Protein AF-A0A398AGJ4-F1 (afdb_monomer_lite)

Secondary structure (DSSP, 8-state):
-PPPHHHHHHHHHHHHTTPPPS-HHHHHHHHHHHHT-TTHHHH------------SGGGG----------S-TTTTTTGGGHHHHHHHHHHHHHHHHHHHHHHHHHH-

Radius of gyration: 24.17 Å; chains: 1; bounding box: 59×31×68 Å

Sequence (108 aa):
MAPSREDLAEALEQVDEGKIPKDSLTLQMLYEEMIRWPNLEVEVSKKQPRDSNVEWDSAAAIEEADVDDDDTGVASKAMGYGALYLVSSFPVIIGISVVLILFYNSLQ

Structure (mmCIF, N/CA/C/O backbone):
data_AF-A0A398AGJ4-F1
#
_entry.id   AF-A0A398AGJ4-F1
#
loop_
_atom_site.group_PDB
_atom_site.id
_atom_site.type_symbol
_atom_site.label_atom_id
_atom_site.label_alt_id
_atom_site.label_comp_id
_atom_site.label_asym_id
_atom_site.label_entity_id
_atom_site.label_seq_id
_atom_site.pdbx_PDB_ins_code
_atom_site.Cartn_x
_atom_site.Cartn_y
_atom_site.Cartn_z
_atom_site.occupancy
_atom_site.B_iso_or_equiv
_atom_site.auth_seq_id
_atom_site.auth_comp_id
_atom_site.auth_asym_id
_atom_site.auth_atom_id
_atom_site.pdbx_PDB_model_num
ATOM 1 N N . MET A 1 1 ? -19.395 -3.465 32.032 1.00 54.00 1 MET A N 1
ATOM 2 C CA . MET A 1 1 ? -19.657 -2.407 31.039 1.00 54.00 1 MET A CA 1
ATOM 3 C C . MET A 1 1 ? -19.300 -3.014 29.696 1.00 54.00 1 MET A C 1
ATOM 5 O O . MET A 1 1 ? -18.185 -3.508 29.591 1.00 54.00 1 MET A O 1
ATOM 9 N N . ALA A 1 2 ? -20.230 -3.128 28.748 1.00 59.25 2 ALA A N 1
ATOM 10 C CA . ALA A 1 2 ? -19.828 -3.470 27.382 1.00 59.25 2 ALA A CA 1
ATOM 11 C C . ALA A 1 2 ? -19.027 -2.276 26.831 1.00 59.25 2 ALA A C 1
ATOM 13 O O . ALA A 1 2 ? -19.433 -1.148 27.124 1.00 59.25 2 ALA A O 1
ATOM 14 N N . PRO A 1 3 ? -17.902 -2.493 26.133 1.00 71.31 3 PRO A N 1
ATOM 15 C CA . PRO A 1 3 ? -17.140 -1.402 25.543 1.00 71.31 3 PRO A CA 1
ATOM 16 C C . PRO A 1 3 ? -18.016 -0.678 24.521 1.00 71.31 3 PRO A C 1
ATOM 18 O O . PRO A 1 3 ? -18.766 -1.304 23.763 1.00 71.31 3 PRO A O 1
ATOM 21 N N . SER A 1 4 ? -17.965 0.646 24.546 1.00 80.88 4 SER A N 1
ATOM 22 C CA . SER A 1 4 ? -18.695 1.490 23.621 1.00 80.88 4 SER A CA 1
ATOM 23 C C . SER A 1 4 ? -18.049 1.458 22.236 1.00 80.88 4 SER A C 1
ATOM 25 O O . SER A 1 4 ? -16.898 1.071 22.039 1.00 80.88 4 SER A O 1
ATOM 27 N N . ARG A 1 5 ? -18.804 1.910 21.234 1.00 79.62 5 ARG A N 1
ATOM 28 C CA . ARG A 1 5 ? -18.327 2.010 19.847 1.00 79.62 5 ARG A CA 1
ATOM 29 C C . ARG A 1 5 ? -17.138 2.969 19.696 1.00 79.62 5 ARG A C 1
ATOM 31 O O . ARG A 1 5 ? -16.333 2.798 18.789 1.00 79.62 5 ARG A O 1
ATOM 38 N N . GLU A 1 6 ? -17.049 3.955 20.585 1.00 82.25 6 GLU A N 1
ATOM 39 C CA . GLU A 1 6 ? -15.918 4.879 20.701 1.00 82.25 6 GLU A CA 1
ATOM 40 C C . GLU A 1 6 ? -14.649 4.185 21.225 1.00 82.25 6 GLU A C 1
ATOM 42 O O . GLU A 1 6 ? -13.593 4.362 20.628 1.00 82.25 6 GLU A O 1
ATOM 47 N N . ASP A 1 7 ? -14.766 3.292 22.215 1.00 84.94 7 ASP A N 1
ATOM 48 C CA . ASP A 1 7 ? -13.631 2.517 22.746 1.00 84.94 7 ASP A CA 1
ATOM 49 C C . ASP A 1 7 ? -13.038 1.572 21.683 1.00 84.94 7 ASP A C 1
ATOM 51 O O . ASP A 1 7 ? -11.826 1.381 21.599 1.00 84.94 7 ASP A O 1
ATOM 55 N N . LEU A 1 8 ? -13.893 0.983 20.835 1.00 85.25 8 LEU A N 1
ATOM 56 C CA . LEU A 1 8 ? -13.473 0.141 19.706 1.00 85.25 8 LEU A CA 1
ATOM 57 C C . LEU A 1 8 ? -12.723 0.943 18.631 1.00 85.25 8 LEU A C 1
ATOM 59 O O . LEU A 1 8 ? -11.754 0.442 18.063 1.00 85.25 8 LEU A O 1
ATOM 63 N N . ALA A 1 9 ? -13.166 2.174 18.351 1.00 85.56 9 ALA A N 1
ATOM 64 C CA . ALA A 1 9 ? -12.508 3.060 17.393 1.00 85.56 9 ALA A CA 1
ATOM 65 C C . ALA A 1 9 ? -11.140 3.527 17.910 1.00 85.56 9 ALA A C 1
ATOM 67 O O . ALA A 1 9 ? -10.166 3.498 17.164 1.00 85.56 9 ALA A O 1
ATOM 68 N N . GLU A 1 10 ? -11.051 3.871 19.196 1.00 86.38 10 GLU A N 1
ATOM 69 C CA . GLU A 1 10 ? -9.793 4.252 19.839 1.00 86.38 10 GLU A CA 1
ATOM 70 C C . GLU A 1 10 ? -8.802 3.076 19.879 1.00 86.38 10 GLU A C 1
ATOM 72 O O . GLU A 1 10 ? -7.612 3.245 19.617 1.00 86.38 10 GLU A O 1
ATOM 77 N N . ALA A 1 11 ? -9.285 1.858 20.149 1.00 86.12 11 ALA A N 1
ATOM 78 C CA . ALA A 1 11 ? -8.459 0.655 20.087 1.00 86.12 11 ALA A CA 1
ATOM 79 C C . ALA A 1 11 ? -7.923 0.393 18.669 1.00 86.12 11 ALA A C 1
ATOM 81 O O . ALA A 1 11 ? -6.774 -0.020 18.525 1.00 86.12 11 ALA A O 1
ATOM 82 N N . LEU A 1 12 ? -8.725 0.649 17.629 1.00 84.19 12 LEU A N 1
ATOM 83 C CA . LEU A 1 12 ? -8.295 0.511 16.237 1.00 84.19 12 LEU A CA 1
ATOM 84 C C . LEU A 1 12 ? -7.226 1.547 15.860 1.00 84.19 12 LEU A C 1
ATOM 86 O O . LEU A 1 12 ? -6.229 1.178 15.248 1.00 84.19 12 LEU A O 1
ATOM 90 N N . GLU A 1 13 ? -7.401 2.807 16.265 1.00 86.94 13 GLU A N 1
ATOM 91 C CA . GLU A 1 13 ? -6.412 3.876 16.061 1.00 86.94 13 GLU A CA 1
ATOM 92 C C . GLU A 1 13 ? -5.091 3.557 16.777 1.00 86.94 13 GLU A C 1
ATOM 94 O O . GLU A 1 13 ? -4.018 3.658 16.190 1.00 86.94 13 GLU A O 1
ATOM 99 N N . GLN A 1 14 ? -5.151 3.059 18.016 1.00 85.00 14 GLN A N 1
ATOM 100 C CA . GLN A 1 14 ? -3.955 2.630 18.746 1.00 85.00 14 GLN A CA 1
ATOM 101 C C . GLN A 1 14 ? -3.227 1.467 18.059 1.00 85.00 14 GLN A C 1
ATOM 103 O O . GLN A 1 14 ? -1.996 1.471 18.017 1.00 85.00 14 GLN A O 1
ATOM 108 N N . VAL A 1 15 ? -3.960 0.488 17.517 1.00 84.06 15 VAL A N 1
ATOM 109 C CA . VAL A 1 15 ? -3.375 -0.636 16.767 1.00 84.06 15 VAL A CA 1
ATOM 110 C C . VAL A 1 15 ? -2.714 -0.154 15.472 1.00 84.06 15 VAL A C 1
ATOM 112 O O . VAL A 1 15 ? -1.622 -0.628 15.157 1.00 84.06 15 VAL A O 1
ATOM 115 N N . ASP A 1 16 ? -3.322 0.800 14.761 1.00 83.81 16 ASP A N 1
ATOM 116 C CA . ASP A 1 16 ? -2.741 1.426 13.561 1.00 83.81 16 ASP A CA 1
ATOM 117 C C . ASP A 1 16 ? -1.448 2.197 13.886 1.00 83.81 16 ASP A C 1
ATOM 119 O O . ASP A 1 16 ? -0.439 2.069 13.195 1.00 83.81 16 ASP A O 1
ATOM 123 N N . GLU A 1 17 ? -1.418 2.893 15.023 1.00 88.19 17 GLU A N 1
ATOM 124 C CA . GLU A 1 17 ? -0.222 3.561 15.549 1.00 88.19 17 GLU A CA 1
ATOM 125 C C . GLU A 1 17 ? 0.845 2.595 16.117 1.00 88.19 17 GLU A C 1
ATOM 127 O O . GLU A 1 17 ? 1.912 3.036 16.557 1.00 88.19 17 GLU A O 1
ATOM 132 N N . GLY A 1 18 ? 0.582 1.282 16.144 1.00 83.50 18 GLY A N 1
ATOM 133 C CA . GLY A 1 18 ? 1.492 0.259 16.675 1.00 83.50 18 GLY A CA 1
ATOM 134 C C . GLY A 1 18 ? 1.554 0.184 18.208 1.00 83.50 18 GLY A C 1
ATOM 135 O O . GLY A 1 18 ? 2.479 -0.414 18.765 1.00 83.50 18 GLY A O 1
ATOM 136 N N . LYS A 1 19 ? 0.589 0.785 18.913 1.00 81.06 19 LYS A N 1
ATOM 137 C CA . LYS A 1 19 ? 0.446 0.726 20.375 1.00 81.06 19 LYS A CA 1
ATOM 138 C C . LYS A 1 19 ? -0.462 -0.442 20.768 1.00 81.06 19 LYS A C 1
ATOM 140 O O . LYS A 1 19 ? -1.440 -0.743 20.095 1.00 81.06 19 LYS A O 1
ATOM 145 N N . ILE A 1 20 ? -0.157 -1.098 21.889 1.00 76.88 20 ILE A N 1
ATOM 146 C CA . ILE A 1 20 ? -0.994 -2.178 22.436 1.00 76.88 20 ILE A CA 1
ATOM 147 C C . ILE A 1 20 ? -2.081 -1.547 23.322 1.00 76.88 20 ILE A C 1
ATOM 149 O O . ILE A 1 20 ? -1.727 -0.941 24.342 1.00 76.88 20 ILE A O 1
ATOM 153 N N . PRO A 1 21 ? -3.378 -1.688 22.980 1.00 78.75 21 PRO A N 1
ATOM 154 C CA . PRO A 1 21 ? -4.469 -1.141 23.782 1.00 78.75 21 PRO A CA 1
ATOM 155 C C . PRO A 1 21 ? -4.501 -1.745 25.192 1.00 78.75 21 PRO A C 1
ATOM 157 O O . PRO A 1 21 ? -4.232 -2.933 25.377 1.00 78.75 21 PRO A O 1
ATOM 160 N N . LYS A 1 22 ? -4.861 -0.939 26.200 1.00 78.38 22 LYS A N 1
ATOM 161 C CA . LYS A 1 22 ? -4.933 -1.383 27.610 1.00 78.38 22 LYS A CA 1
ATOM 162 C C . LYS A 1 22 ? -6.065 -2.378 27.882 1.00 78.38 22 LYS A C 1
ATOM 164 O O . LYS A 1 22 ? -5.947 -3.178 28.809 1.00 78.38 22 LYS A O 1
ATOM 169 N N . ASP A 1 23 ? -7.122 -2.357 27.073 1.00 80.25 23 ASP A N 1
ATOM 170 C CA . ASP A 1 23 ? -8.317 -3.174 27.265 1.00 80.25 23 ASP A CA 1
ATOM 171 C C . ASP A 1 23 ? -8.352 -4.361 26.295 1.00 80.25 23 ASP A C 1
ATOM 173 O O . ASP A 1 23 ? -8.770 -4.265 25.139 1.00 80.25 23 ASP A O 1
ATOM 177 N N . SER A 1 24 ? -7.935 -5.526 26.796 1.00 78.44 24 SER A N 1
ATOM 178 C CA . SER A 1 24 ? -7.924 -6.792 26.048 1.00 78.44 24 SER A CA 1
ATOM 179 C C . SER A 1 24 ? -9.313 -7.227 25.565 1.00 78.44 24 SER A C 1
ATOM 181 O O . SER A 1 24 ? -9.438 -7.850 24.511 1.00 78.44 24 SER A O 1
ATOM 183 N N . LEU A 1 25 ? -10.363 -6.875 26.313 1.00 81.94 25 LEU A N 1
ATOM 184 C CA . LEU A 1 25 ? -11.755 -7.155 25.957 1.00 81.94 25 LEU A CA 1
ATOM 185 C C . LEU A 1 25 ? -12.196 -6.347 24.723 1.00 81.94 25 LEU A C 1
ATOM 187 O O . LEU A 1 25 ? -12.872 -6.876 23.842 1.00 81.94 25 LEU A O 1
ATOM 191 N N . THR A 1 26 ? -11.775 -5.083 24.638 1.00 81.31 26 THR A N 1
ATOM 192 C CA . THR A 1 26 ? -12.042 -4.192 23.500 1.00 81.31 26 THR A CA 1
ATOM 193 C C . THR A 1 26 ? -11.300 -4.672 22.258 1.00 81.31 26 THR A C 1
ATOM 195 O O . THR A 1 26 ? -11.872 -4.694 21.172 1.00 81.31 26 THR A O 1
ATOM 198 N N . LEU A 1 27 ? -10.067 -5.163 22.427 1.00 82.50 27 LEU A N 1
ATOM 199 C CA . LEU A 1 27 ? -9.288 -5.764 21.344 1.00 82.50 27 LEU A CA 1
ATOM 200 C C . LEU A 1 27 ? -9.960 -7.023 20.774 1.00 82.50 27 LEU A C 1
ATOM 202 O O . LEU A 1 27 ? -10.011 -7.206 19.561 1.00 82.50 27 LEU A O 1
ATOM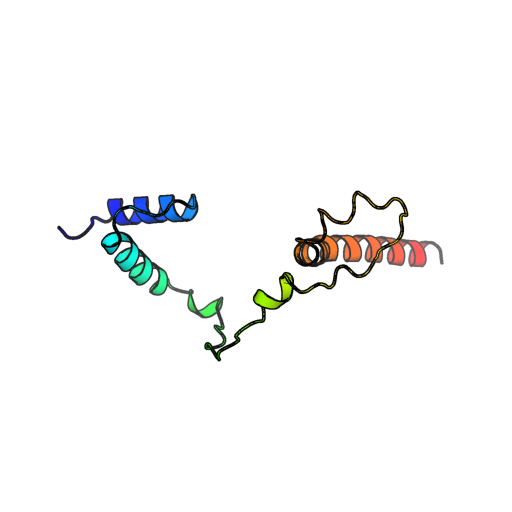 206 N N . GLN A 1 28 ? -10.494 -7.890 21.640 1.00 83.00 28 GLN A N 1
ATOM 207 C CA . GLN A 1 28 ? -11.168 -9.116 21.209 1.00 83.00 28 GLN A CA 1
ATOM 208 C C . GLN A 1 28 ? -12.451 -8.815 20.426 1.00 83.00 28 GLN A C 1
ATOM 210 O O . GLN A 1 28 ? -12.687 -9.421 19.384 1.00 83.00 28 GLN A O 1
ATOM 215 N N . MET A 1 29 ? -13.251 -7.850 20.885 1.00 82.62 29 MET A N 1
ATOM 216 C CA . MET A 1 29 ? -14.452 -7.431 20.157 1.00 82.62 29 MET A CA 1
ATOM 217 C C . MET A 1 29 ? -14.119 -6.718 18.844 1.00 82.62 29 MET A C 1
ATOM 219 O O . MET A 1 29 ? -14.807 -6.927 17.848 1.00 82.62 29 MET A O 1
ATOM 223 N N . LEU A 1 30 ? -13.048 -5.922 18.816 1.00 85.38 30 LEU A N 1
ATOM 224 C CA . LEU A 1 30 ? -12.557 -5.300 17.590 1.00 85.38 30 LEU A CA 1
ATOM 225 C C . LEU A 1 30 ? -12.139 -6.357 16.566 1.00 85.38 30 LEU A C 1
ATOM 227 O O . LEU A 1 30 ? -12.517 -6.263 15.404 1.00 85.38 30 LEU A O 1
ATOM 231 N N . TYR A 1 31 ? -11.404 -7.382 16.997 1.00 83.00 31 TYR A N 1
ATOM 232 C CA . TYR A 1 31 ? -11.006 -8.507 16.152 1.00 83.00 31 TYR A CA 1
ATOM 233 C C . TYR A 1 31 ? -12.214 -9.251 15.565 1.00 83.00 31 TYR A C 1
ATOM 235 O O . TYR A 1 31 ? -12.243 -9.529 14.366 1.00 83.00 31 TYR A O 1
ATOM 243 N N . GLU A 1 32 ? -13.224 -9.532 16.391 1.00 84.50 32 GLU A N 1
ATOM 244 C CA . GLU A 1 32 ? -14.481 -10.157 15.960 1.00 84.50 32 GLU A CA 1
ATOM 245 C C . GLU A 1 32 ? -15.178 -9.318 14.868 1.00 84.50 32 GLU A C 1
ATOM 247 O O . GLU A 1 32 ? -15.623 -9.851 13.849 1.00 84.50 32 GLU A O 1
ATOM 252 N N . GLU A 1 33 ? -15.218 -7.991 15.037 1.00 80.50 33 GLU A N 1
ATOM 253 C CA . GLU A 1 33 ? -15.779 -7.066 14.044 1.00 80.50 33 GLU A CA 1
ATOM 254 C C . GLU A 1 33 ? -14.921 -6.970 12.775 1.00 80.50 33 GLU A C 1
ATOM 256 O O . GLU A 1 33 ?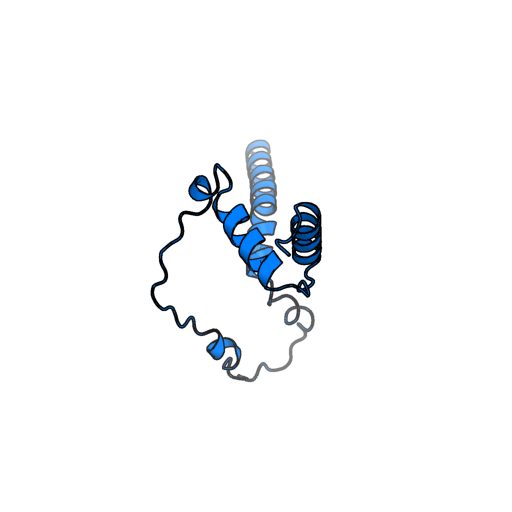 -15.475 -6.967 11.676 1.00 80.50 33 GLU A O 1
ATOM 261 N N . MET A 1 34 ? -13.588 -6.956 12.897 1.00 79.62 34 MET A N 1
ATOM 262 C CA . MET A 1 34 ? -12.665 -6.960 11.756 1.00 79.62 34 MET A CA 1
ATOM 263 C C . MET A 1 34 ? -12.834 -8.213 10.890 1.00 79.62 34 MET A C 1
ATOM 265 O O . MET A 1 34 ? -12.756 -8.116 9.668 1.00 79.62 34 MET A O 1
ATOM 269 N N . ILE A 1 35 ? -13.111 -9.380 11.486 1.00 83.25 35 ILE A N 1
ATOM 270 C CA . ILE A 1 35 ? -13.376 -10.620 10.735 1.00 83.25 35 ILE A CA 1
ATOM 271 C C . ILE A 1 35 ? -14.687 -10.547 9.943 1.00 83.25 35 ILE A C 1
ATOM 273 O O . ILE A 1 35 ? -14.795 -11.144 8.872 1.00 83.25 35 ILE A O 1
ATOM 277 N N . ARG A 1 36 ? -15.693 -9.823 10.443 1.00 82.38 36 ARG A N 1
ATOM 278 C CA . ARG A 1 36 ? -17.004 -9.690 9.786 1.00 82.38 36 ARG A CA 1
ATOM 279 C C . ARG A 1 36 ? -17.019 -8.692 8.632 1.00 82.38 36 ARG A C 1
ATOM 281 O O . ARG A 1 36 ? -18.067 -8.542 7.998 1.00 82.38 36 ARG A O 1
ATOM 288 N N . TRP A 1 37 ? -15.918 -7.991 8.360 1.00 85.12 37 TRP A N 1
ATOM 289 C CA . TRP A 1 37 ? -15.890 -7.004 7.288 1.00 85.12 37 TRP A CA 1
ATOM 290 C C . TRP A 1 37 ? -16.217 -7.653 5.934 1.00 85.12 37 TRP A C 1
ATOM 292 O O . TRP A 1 37 ? -15.625 -8.671 5.563 1.00 85.12 37 TRP A O 1
ATOM 302 N N . PRO A 1 38 ? -17.181 -7.095 5.178 1.00 74.06 38 PRO A N 1
ATOM 303 C CA . PRO A 1 38 ? -17.508 -7.614 3.860 1.00 74.06 38 PRO A CA 1
ATOM 304 C C . PRO A 1 38 ? -16.271 -7.520 2.963 1.00 74.06 38 PRO A C 1
ATOM 306 O O . PRO A 1 38 ? -15.512 -6.558 3.052 1.00 74.06 38 PRO A O 1
ATOM 309 N N . ASN A 1 39 ? -16.087 -8.506 2.082 1.00 68.88 39 ASN A N 1
ATOM 310 C CA . ASN A 1 39 ? -14.942 -8.600 1.167 1.00 68.88 39 ASN A CA 1
ATOM 311 C C . ASN A 1 39 ? -13.586 -8.983 1.810 1.00 68.88 39 ASN A C 1
ATOM 313 O O . ASN A 1 39 ? -12.582 -8.998 1.107 1.00 68.88 39 ASN A O 1
ATOM 317 N N . LEU A 1 40 ? -13.536 -9.371 3.093 1.00 66.56 40 LEU A N 1
ATOM 318 C CA . LEU A 1 40 ? -12.297 -9.839 3.745 1.00 66.56 40 LEU A CA 1
ATOM 319 C C . LEU A 1 40 ? -11.760 -11.163 3.152 1.00 66.56 40 LEU A C 1
ATOM 321 O O . LEU A 1 40 ? -10.558 -11.419 3.130 1.00 66.56 40 LEU A O 1
ATOM 325 N N . GLU A 1 41 ? -12.660 -12.003 2.638 1.00 60.78 41 GLU A N 1
ATOM 326 C CA . GLU A 1 41 ? -12.362 -13.332 2.080 1.00 60.78 41 GLU A CA 1
ATOM 327 C C . GLU A 1 41 ? -11.769 -13.277 0.662 1.00 60.78 41 GLU A C 1
ATOM 329 O O . GLU A 1 41 ? -11.133 -14.229 0.214 1.00 60.78 41 GLU A O 1
ATOM 334 N N . VAL A 1 42 ? -11.973 -12.163 -0.051 1.00 58.66 42 VAL A N 1
ATOM 335 C CA . VAL A 1 42 ? -11.593 -12.014 -1.466 1.00 58.66 42 VAL A CA 1
ATOM 336 C C . VAL A 1 42 ? -10.098 -11.710 -1.622 1.00 58.66 42 VAL A C 1
ATOM 338 O O . VAL A 1 42 ? -9.518 -12.014 -2.662 1.00 58.66 42 VAL A O 1
ATOM 341 N N . GLU A 1 43 ? -9.444 -11.198 -0.573 1.00 57.38 43 GLU A N 1
ATOM 342 C CA . GLU A 1 43 ? -8.020 -10.825 -0.607 1.00 57.38 43 GLU A CA 1
ATOM 343 C C . GLU A 1 43 ? -7.108 -11.730 0.229 1.00 57.38 43 GLU A C 1
ATOM 345 O O . GLU A 1 43 ? -5.885 -11.669 0.099 1.00 57.38 43 GLU A O 1
ATOM 350 N N . VAL A 1 44 ? -7.662 -12.638 1.037 1.00 53.31 44 VAL A N 1
ATOM 351 C CA . VAL A 1 44 ? -6.860 -13.592 1.808 1.00 53.31 44 VAL A CA 1
ATOM 352 C C . VAL A 1 44 ? -7.328 -15.009 1.515 1.00 53.31 44 VAL A C 1
ATOM 354 O O . VAL A 1 44 ? -7.996 -15.657 2.318 1.00 53.31 44 VAL A O 1
ATOM 357 N N . SER A 1 45 ? -6.876 -15.544 0.380 1.00 40.91 45 SER A N 1
ATOM 358 C CA . SER A 1 45 ? -6.688 -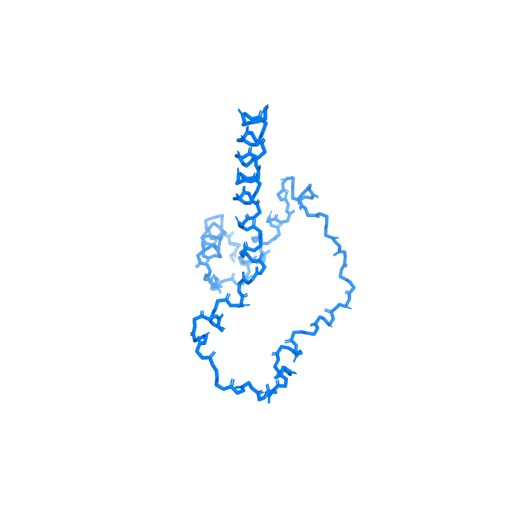16.988 0.223 1.00 40.91 45 SER A CA 1
ATOM 359 C C . SER A 1 45 ? -5.668 -17.457 1.272 1.00 40.91 45 SER A C 1
ATOM 361 O O . SER A 1 45 ? -4.480 -17.634 0.993 1.00 40.91 45 SER A O 1
ATOM 363 N N . LYS A 1 46 ? -6.116 -17.617 2.521 1.00 50.22 46 LYS A N 1
ATOM 364 C CA . LYS A 1 46 ? -5.307 -18.106 3.633 1.00 50.22 46 LYS A CA 1
ATOM 365 C C . LYS A 1 46 ? -5.085 -19.596 3.416 1.00 50.22 46 LYS A C 1
ATOM 367 O O . LYS A 1 46 ? -5.942 -20.434 3.685 1.00 50.22 46 LYS A O 1
ATOM 372 N N . LYS A 1 47 ? -3.891 -19.916 2.926 1.00 42.72 47 LYS A N 1
ATOM 373 C CA . LYS A 1 47 ? -3.242 -21.212 3.113 1.00 42.72 47 LYS A CA 1
ATOM 374 C C . LYS A 1 47 ? -3.380 -21.568 4.599 1.00 42.72 47 LYS A C 1
ATOM 376 O O . LYS A 1 47 ? -2.851 -20.860 5.454 1.00 42.72 47 LYS A O 1
ATOM 381 N N . GLN A 1 48 ? -4.169 -22.599 4.898 1.00 43.19 48 GLN A N 1
ATOM 382 C CA . GLN A 1 48 ? -4.314 -23.131 6.251 1.00 43.19 48 GLN A CA 1
ATOM 383 C C . GLN A 1 48 ? -2.934 -23.450 6.854 1.00 43.19 48 GLN A C 1
ATOM 385 O O . GLN A 1 48 ? -2.026 -23.853 6.117 1.00 43.19 48 GLN A O 1
ATOM 390 N N . PRO A 1 49 ? -2.781 -23.295 8.179 1.00 52.09 49 PRO A N 1
ATOM 391 C CA . PRO A 1 49 ? -1.527 -23.518 8.872 1.00 52.09 49 PRO A CA 1
ATOM 392 C C . PRO A 1 49 ? -1.213 -25.011 8.819 1.00 52.09 49 PRO A C 1
ATOM 394 O O . PRO A 1 49 ? -1.894 -25.833 9.425 1.00 52.09 49 PRO A O 1
ATOM 397 N N . ARG A 1 50 ? -0.191 -25.370 8.052 1.00 48.50 50 ARG A N 1
ATOM 398 C CA . ARG A 1 50 ? 0.588 -26.568 8.339 1.00 48.50 50 ARG A CA 1
ATOM 399 C C . ARG A 1 50 ? 1.848 -26.046 8.970 1.00 48.50 50 ARG A C 1
ATOM 401 O O . ARG A 1 50 ? 2.486 -25.197 8.354 1.00 48.50 50 ARG A O 1
ATOM 408 N N . ASP A 1 51 ? 2.114 -26.512 10.182 1.00 52.94 51 ASP A N 1
ATOM 409 C CA . ASP A 1 51 ? 3.344 -26.315 10.929 1.00 52.94 51 ASP A CA 1
ATOM 410 C C . ASP A 1 51 ? 4.534 -26.147 9.996 1.00 52.94 51 ASP A C 1
ATOM 412 O O . ASP A 1 51 ? 5.123 -27.098 9.485 1.00 52.94 51 ASP A O 1
ATOM 416 N N . SER A 1 52 ? 4.871 -24.897 9.746 1.00 51.09 52 SER A N 1
ATOM 417 C CA . SER A 1 52 ? 6.187 -24.542 9.302 1.00 51.09 52 SER A CA 1
ATOM 418 C C . SER A 1 52 ? 6.771 -23.863 10.518 1.00 51.09 52 SER A C 1
ATOM 420 O O . SER A 1 52 ? 6.637 -22.650 10.687 1.00 51.09 52 SER A O 1
ATOM 422 N N . ASN A 1 53 ? 7.399 -24.684 11.362 1.00 48.19 53 ASN A N 1
ATOM 423 C CA . ASN A 1 53 ? 8.691 -24.352 11.955 1.00 48.19 53 ASN A CA 1
ATOM 424 C C . ASN A 1 53 ? 9.604 -23.865 10.819 1.00 48.19 53 ASN A C 1
ATOM 426 O O . ASN A 1 53 ? 10.492 -24.574 10.357 1.00 48.19 53 ASN A O 1
ATOM 430 N N . VAL A 1 54 ? 9.295 -22.688 10.274 1.00 53.72 54 VAL A N 1
ATOM 431 C CA . VAL A 1 54 ? 10.191 -21.949 9.415 1.00 53.72 54 VAL A CA 1
ATOM 432 C C . VAL A 1 54 ? 11.323 -21.594 10.347 1.00 53.72 54 VAL A C 1
ATOM 434 O O . VAL A 1 54 ? 11.114 -20.895 11.336 1.00 53.72 54 VAL A O 1
ATOM 437 N N . GLU A 1 55 ? 12.470 -22.176 10.036 1.00 59.91 55 GLU A N 1
ATOM 438 C CA . GLU A 1 55 ? 13.811 -21.922 10.542 1.00 59.91 55 GLU A CA 1
ATOM 439 C C . GLU A 1 55 ? 14.152 -20.421 10.571 1.00 59.91 55 GLU A C 1
ATOM 441 O O . GLU A 1 55 ? 15.005 -19.928 9.842 1.00 59.91 55 GLU A O 1
ATOM 446 N N . TRP A 1 56 ? 13.480 -19.667 11.436 1.00 55.62 56 TRP A N 1
ATOM 447 C CA . TRP A 1 56 ? 13.895 -18.330 11.849 1.00 55.62 56 TRP A CA 1
ATOM 448 C C . TRP A 1 56 ? 15.027 -18.404 12.886 1.00 55.62 56 TRP A C 1
ATOM 450 O O . TRP A 1 56 ? 15.719 -17.421 13.119 1.00 55.62 56 TRP A O 1
ATOM 460 N N . ASP A 1 57 ? 15.268 -19.598 13.437 1.00 57.66 57 ASP A N 1
ATOM 461 C CA . ASP A 1 57 ? 16.408 -19.921 14.302 1.00 57.66 57 ASP A CA 1
ATOM 462 C C . ASP A 1 57 ? 17.704 -20.193 13.499 1.00 57.66 57 ASP A C 1
ATOM 464 O O . ASP A 1 57 ? 18.803 -20.078 14.034 1.00 57.66 57 ASP A O 1
ATOM 468 N N . SER A 1 58 ? 17.610 -20.465 12.185 1.00 54.78 58 SER A N 1
ATOM 469 C CA . SER A 1 58 ? 18.782 -20.637 11.297 1.00 54.78 58 SER A CA 1
ATOM 470 C C . SER A 1 58 ? 19.416 -19.309 10.857 1.00 54.78 58 SER A C 1
ATOM 472 O O . SER A 1 58 ? 20.504 -19.310 10.288 1.00 54.78 58 SER A O 1
ATOM 474 N N . ALA A 1 59 ? 18.790 -18.159 11.136 1.00 55.09 59 ALA A N 1
ATOM 475 C CA . ALA A 1 59 ? 19.374 -16.850 10.823 1.00 55.09 59 ALA A CA 1
ATOM 476 C C . ALA A 1 59 ? 20.592 -16.505 11.707 1.00 55.09 59 ALA A C 1
ATOM 478 O O . ALA A 1 59 ? 21.407 -15.673 11.320 1.00 55.09 59 ALA A O 1
ATOM 479 N N . ALA A 1 60 ? 20.735 -17.153 12.870 1.00 58.84 60 ALA A N 1
ATOM 480 C CA . ALA A 1 60 ? 21.873 -16.989 13.777 1.00 58.84 60 ALA A CA 1
ATOM 481 C C . ALA A 1 60 ? 23.029 -17.975 13.502 1.00 58.84 60 ALA A C 1
ATOM 483 O O . ALA A 1 60 ? 24.058 -17.903 14.168 1.00 58.84 60 ALA A O 1
ATOM 484 N N . ALA A 1 61 ? 22.863 -18.892 12.540 1.00 51.44 61 ALA A N 1
ATOM 485 C CA . ALA A 1 61 ? 23.834 -19.926 12.177 1.00 51.44 61 ALA A CA 1
ATOM 486 C C . ALA A 1 61 ? 24.475 -19.686 10.797 1.00 51.44 61 ALA A C 1
ATOM 488 O O . ALA A 1 61 ? 24.934 -20.633 10.156 1.00 51.44 61 ALA A O 1
ATOM 489 N N . ILE A 1 62 ? 24.513 -18.433 10.325 1.00 55.50 62 ILE A N 1
ATOM 490 C CA . ILE A 1 62 ? 25.489 -18.064 9.298 1.00 55.50 62 ILE A CA 1
ATOM 491 C C . ILE A 1 62 ? 26.865 -18.161 9.949 1.00 55.50 62 ILE A C 1
ATOM 493 O O . ILE A 1 62 ? 27.253 -17.334 10.766 1.00 55.50 62 ILE A O 1
ATOM 497 N N . GLU A 1 63 ? 27.538 -19.267 9.655 1.00 53.94 63 GLU A N 1
ATOM 498 C CA . GLU A 1 63 ? 28.943 -19.490 9.941 1.00 53.94 63 GLU A CA 1
ATOM 499 C C . GLU A 1 63 ? 29.712 -18.205 9.623 1.00 53.94 63 GLU A C 1
ATOM 501 O O . GLU A 1 63 ? 29.651 -17.696 8.501 1.00 53.94 63 GLU A O 1
ATOM 506 N N . GLU A 1 64 ? 30.380 -17.678 10.648 1.00 57.38 64 GLU A N 1
ATOM 507 C CA . GLU A 1 64 ? 31.434 -16.667 10.596 1.00 57.38 64 GLU A CA 1
ATOM 508 C C . GLU A 1 64 ? 32.588 -17.239 9.746 1.00 57.38 64 GLU A C 1
ATOM 510 O O . GLU A 1 64 ? 33.654 -17.590 10.244 1.00 57.38 64 GLU A O 1
ATOM 515 N N . ALA A 1 65 ? 32.332 -17.467 8.461 1.00 50.75 65 ALA A N 1
ATOM 516 C CA . ALA A 1 65 ? 33.307 -17.932 7.502 1.00 50.75 65 ALA A CA 1
ATOM 517 C C . ALA A 1 65 ? 34.052 -16.692 7.015 1.00 50.75 65 ALA A C 1
ATOM 519 O O . ALA A 1 65 ? 33.609 -16.029 6.079 1.00 50.75 65 ALA A O 1
ATOM 520 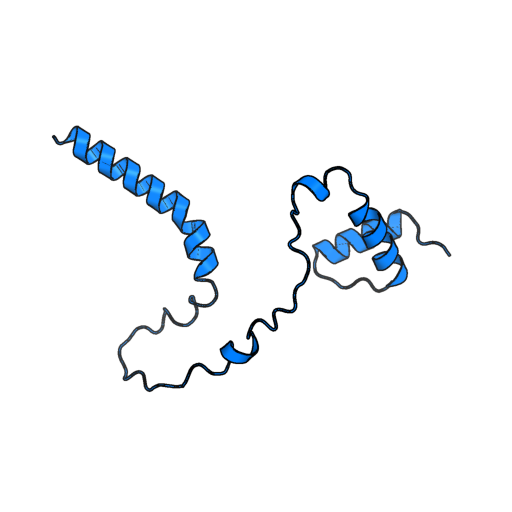N N . ASP A 1 66 ? 35.114 -16.364 7.757 1.00 50.84 66 ASP A N 1
ATOM 521 C CA . ASP A 1 66 ? 36.312 -15.622 7.350 1.00 50.84 66 ASP A CA 1
ATOM 522 C C . ASP A 1 66 ? 36.183 -14.962 5.963 1.00 50.84 66 ASP A C 1
ATOM 524 O O . ASP A 1 66 ? 36.488 -15.552 4.924 1.00 50.84 66 ASP A O 1
ATOM 528 N N . VAL A 1 67 ? 35.682 -13.725 5.947 1.00 48.44 67 VAL A N 1
ATOM 529 C CA . VAL A 1 67 ? 35.808 -12.847 4.784 1.00 48.44 67 VAL A CA 1
ATOM 530 C C . VAL A 1 67 ? 37.024 -11.976 5.049 1.00 48.44 67 VAL A C 1
ATOM 532 O O . VAL A 1 67 ? 36.935 -10.997 5.792 1.00 48.44 67 VAL A O 1
ATOM 535 N N . ASP A 1 68 ? 38.153 -12.380 4.466 1.00 43.59 68 ASP A N 1
ATOM 536 C CA . ASP A 1 68 ? 39.325 -11.529 4.275 1.00 43.59 68 ASP A CA 1
ATOM 537 C C . ASP A 1 68 ? 38.893 -10.144 3.759 1.00 43.59 68 ASP A C 1
ATOM 539 O O . ASP A 1 68 ? 38.086 -10.024 2.831 1.00 43.59 68 ASP A O 1
ATOM 543 N N . ASP A 1 69 ? 39.447 -9.118 4.407 1.00 52.81 69 ASP A N 1
ATOM 544 C CA . ASP A 1 69 ? 39.430 -7.697 4.060 1.00 52.81 69 ASP A CA 1
ATOM 545 C C . ASP A 1 69 ? 39.371 -7.422 2.540 1.00 52.81 69 ASP A C 1
ATOM 547 O O . ASP A 1 69 ? 40.366 -7.610 1.845 1.00 52.81 69 ASP A O 1
ATOM 551 N N . ASP A 1 70 ? 38.247 -6.887 2.041 1.00 46.16 70 ASP A N 1
ATOM 552 C CA . ASP A 1 70 ? 38.253 -5.895 0.949 1.00 46.16 70 ASP A CA 1
ATOM 553 C C . ASP A 1 70 ? 36.942 -5.066 0.944 1.00 46.16 70 ASP A C 1
ATOM 555 O O . ASP A 1 70 ? 35.868 -5.474 0.489 1.00 46.16 70 ASP A O 1
ATOM 559 N N . ASP A 1 71 ? 37.024 -3.893 1.577 1.00 50.28 71 ASP A N 1
ATOM 560 C CA . ASP A 1 71 ? 36.330 -2.634 1.256 1.00 50.28 71 ASP A CA 1
ATOM 561 C C . ASP A 1 71 ? 34.894 -2.665 0.676 1.00 50.28 71 ASP A C 1
ATOM 563 O O . ASP A 1 71 ? 34.568 -1.954 -0.276 1.00 50.28 71 ASP A O 1
ATOM 567 N N . THR A 1 72 ? 33.955 -3.382 1.307 1.00 47.19 72 THR A N 1
ATOM 568 C CA . THR A 1 72 ? 32.517 -3.260 0.965 1.00 47.19 72 THR A CA 1
ATOM 569 C C . THR A 1 72 ? 31.616 -2.948 2.167 1.00 47.19 72 THR A C 1
ATOM 571 O O . THR A 1 72 ? 30.482 -3.420 2.276 1.00 47.19 72 THR A O 1
ATOM 574 N N . GLY A 1 73 ? 32.090 -2.079 3.067 1.00 37.22 73 GLY A N 1
ATOM 575 C CA . GLY A 1 73 ? 31.424 -1.687 4.324 1.00 37.22 73 GLY A CA 1
ATOM 576 C C . GLY A 1 73 ? 30.047 -1.004 4.211 1.00 37.22 73 GLY A C 1
ATOM 577 O O . GLY A 1 73 ? 29.459 -0.635 5.226 1.00 37.22 73 GLY A O 1
ATOM 578 N N . VAL A 1 74 ? 29.495 -0.844 3.006 1.00 49.78 74 VAL A N 1
ATOM 579 C CA . VAL A 1 74 ? 28.141 -0.305 2.768 1.00 49.78 74 VAL A CA 1
ATOM 580 C C . VAL A 1 74 ? 27.091 -1.379 2.455 1.00 49.78 74 VAL A C 1
ATOM 582 O O . VAL A 1 74 ? 25.897 -1.091 2.528 1.00 49.78 74 VAL A O 1
ATOM 585 N N . ALA A 1 75 ? 27.493 -2.620 2.156 1.00 48.03 75 ALA A N 1
ATOM 586 C CA . ALA A 1 75 ? 26.572 -3.681 1.734 1.00 48.03 75 ALA A CA 1
ATOM 587 C C . ALA A 1 75 ? 25.872 -4.391 2.912 1.00 48.03 75 ALA A C 1
ATOM 589 O O . ALA A 1 75 ? 24.673 -4.677 2.850 1.00 48.03 75 ALA A O 1
ATOM 590 N N . SER A 1 76 ? 26.579 -4.616 4.022 1.00 49.06 76 SER A N 1
ATOM 591 C CA . SER A 1 76 ? 26.115 -5.508 5.097 1.00 49.06 76 SER A CA 1
ATOM 592 C C . SER A 1 76 ? 24.921 -4.975 5.898 1.00 49.06 76 SER A C 1
ATOM 594 O O . SER A 1 76 ? 24.167 -5.755 6.471 1.00 49.06 76 SER A O 1
ATOM 596 N N . LYS A 1 77 ? 24.679 -3.655 5.908 1.00 52.84 77 LYS A N 1
ATOM 597 C CA . LYS A 1 77 ? 23.534 -3.062 6.628 1.00 52.84 77 LYS A CA 1
ATOM 598 C C . LYS A 1 77 ? 22.242 -3.008 5.799 1.00 52.84 77 LYS A C 1
ATOM 600 O O . LYS A 1 77 ? 21.161 -2.862 6.362 1.00 52.84 77 LYS A O 1
ATOM 605 N N . ALA A 1 78 ? 22.341 -3.135 4.474 1.00 56.38 78 ALA A N 1
ATOM 606 C CA . ALA A 1 78 ? 21.208 -3.035 3.549 1.00 56.38 78 ALA A CA 1
ATOM 607 C C . ALA A 1 78 ? 20.598 -4.403 3.181 1.00 56.38 78 ALA A C 1
ATOM 609 O O . ALA A 1 78 ? 19.454 -4.472 2.726 1.00 56.38 78 ALA A O 1
ATOM 610 N N . MET A 1 79 ? 21.327 -5.499 3.421 1.00 59.72 79 MET A N 1
ATOM 611 C CA . MET A 1 79 ? 20.930 -6.852 3.013 1.00 59.72 79 MET A CA 1
ATOM 612 C C . MET A 1 79 ? 19.816 -7.484 3.873 1.00 59.72 79 MET A C 1
ATOM 614 O O . MET A 1 79 ? 19.357 -8.577 3.568 1.00 59.72 79 MET A O 1
ATOM 618 N N . GLY A 1 80 ? 19.297 -6.796 4.896 1.00 67.94 80 GLY A N 1
ATOM 619 C CA . GLY A 1 80 ? 18.070 -7.219 5.593 1.00 67.94 80 GLY A CA 1
ATOM 620 C C . GLY A 1 80 ? 16.788 -6.972 4.783 1.00 67.94 80 GLY A C 1
ATOM 621 O O . GLY A 1 80 ? 15.784 -7.652 4.975 1.00 67.94 80 GLY A O 1
ATOM 622 N N . TYR A 1 81 ? 16.828 -6.033 3.830 1.00 72.69 81 TYR A N 1
ATOM 623 C CA . TYR A 1 81 ? 15.679 -5.626 3.012 1.00 72.69 81 TYR A CA 1
ATOM 624 C C . TYR A 1 81 ? 15.804 -6.063 1.547 1.00 72.69 81 TYR A C 1
ATOM 626 O O . TYR A 1 81 ? 15.092 -5.544 0.687 1.00 72.69 81 TYR A O 1
ATOM 634 N N . GLY A 1 82 ? 16.686 -7.021 1.237 1.00 75.31 82 GLY A N 1
ATOM 635 C CA . GLY A 1 82 ? 16.940 -7.476 -0.137 1.00 75.31 82 GLY A CA 1
ATOM 636 C C . GLY A 1 82 ? 15.662 -7.858 -0.895 1.00 75.31 82 GLY A C 1
ATOM 637 O O . GLY A 1 82 ? 15.485 -7.467 -2.046 1.00 75.31 82 GLY A O 1
ATOM 638 N N . ALA A 1 83 ? 14.708 -8.510 -0.224 1.00 79.00 83 ALA A N 1
ATOM 639 C CA . ALA A 1 83 ? 13.408 -8.843 -0.806 1.00 79.00 83 ALA A CA 1
ATOM 640 C C . ALA A 1 83 ? 12.551 -7.605 -1.148 1.00 79.00 83 ALA A C 1
ATOM 642 O O . ALA A 1 83 ? 11.900 -7.576 -2.193 1.00 79.00 83 ALA A O 1
ATOM 643 N N . LEU A 1 84 ? 12.577 -6.560 -0.310 1.00 79.62 84 LEU A N 1
ATOM 644 C CA . LEU A 1 84 ? 11.840 -5.317 -0.564 1.00 79.62 84 LEU A CA 1
ATOM 645 C C . LEU A 1 84 ? 12.452 -4.539 -1.732 1.00 79.62 84 LEU A C 1
ATOM 647 O O . LEU A 1 84 ? 11.715 -3.984 -2.548 1.00 79.62 84 LEU A O 1
ATOM 651 N N . TYR A 1 85 ? 13.782 -4.529 -1.853 1.00 81.25 85 TYR A N 1
ATOM 652 C CA . TYR A 1 85 ? 14.449 -3.924 -3.004 1.00 81.25 85 TYR A CA 1
ATOM 653 C C . TYR A 1 85 ? 14.135 -4.667 -4.301 1.00 81.25 85 TYR A C 1
ATOM 655 O O . TYR A 1 85 ? 13.933 -4.011 -5.315 1.00 81.25 85 TYR A O 1
ATOM 663 N N . LEU A 1 86 ? 14.014 -5.997 -4.292 1.00 81.19 86 LEU A N 1
ATOM 664 C CA . LEU A 1 86 ? 13.594 -6.753 -5.478 1.00 81.19 86 LEU A CA 1
ATOM 665 C C . LEU A 1 86 ? 12.171 -6.385 -5.928 1.00 81.19 86 LEU A C 1
ATOM 667 O O . LEU A 1 86 ? 11.958 -6.130 -7.112 1.00 81.19 86 LEU A O 1
ATOM 671 N N . VAL A 1 87 ? 11.220 -6.283 -4.991 1.00 84.44 87 VAL A N 1
ATOM 672 C CA . VAL A 1 87 ? 9.836 -5.854 -5.277 1.00 84.44 87 VAL A CA 1
ATOM 673 C C . VAL A 1 87 ? 9.781 -4.413 -5.784 1.00 84.44 87 VAL A C 1
ATOM 675 O O . VAL A 1 87 ? 9.098 -4.127 -6.765 1.00 84.44 87 VAL A O 1
ATOM 678 N N . SER A 1 88 ? 10.528 -3.509 -5.151 1.00 88.12 88 SER A N 1
ATOM 679 C CA . SER A 1 88 ? 10.542 -2.085 -5.500 1.00 88.12 88 SER A CA 1
ATOM 680 C C . SER A 1 88 ? 11.309 -1.789 -6.797 1.00 88.12 88 SER A C 1
ATOM 682 O O . SER A 1 88 ? 10.957 -0.875 -7.540 1.00 88.12 88 SER A O 1
ATOM 684 N N . SER A 1 89 ? 12.334 -2.581 -7.123 1.00 88.94 89 SER A N 1
ATOM 685 C CA . SER A 1 89 ? 13.170 -2.364 -8.314 1.00 88.94 89 SER A CA 1
ATOM 686 C C . SER A 1 89 ? 12.559 -2.956 -9.582 1.00 88.94 89 SER A C 1
ATOM 688 O O . SER A 1 89 ? 12.918 -2.535 -10.681 1.00 88.94 89 SER A O 1
ATOM 690 N N . PHE A 1 90 ? 11.622 -3.902 -9.458 1.00 89.88 90 PHE A N 1
ATOM 691 C CA . PHE A 1 90 ? 11.004 -4.572 -10.603 1.00 89.88 90 PHE A CA 1
ATOM 692 C C . PHE A 1 90 ? 10.352 -3.585 -11.599 1.00 89.88 90 PHE A C 1
ATOM 694 O O . PHE A 1 90 ? 10.683 -3.653 -12.782 1.00 89.88 90 PHE A O 1
ATOM 701 N N . PRO A 1 91 ? 9.537 -2.593 -11.178 1.00 91.00 91 PRO A N 1
ATOM 702 C CA . PRO A 1 91 ? 8.978 -1.589 -12.093 1.00 91.00 91 PRO A CA 1
ATOM 703 C C . PRO A 1 91 ? 10.045 -0.725 -12.782 1.00 91.00 91 PRO A C 1
ATOM 705 O O . PRO A 1 91 ? 9.912 -0.383 -13.957 1.00 91.00 91 PRO A O 1
ATOM 708 N N . VAL A 1 92 ? 11.125 -0.397 -12.070 1.00 93.38 92 VAL A N 1
ATOM 709 C CA . VAL A 1 92 ? 12.219 0.441 -12.582 1.00 93.38 92 VAL A CA 1
ATOM 710 C C . VAL A 1 92 ? 13.004 -0.294 -13.672 1.00 93.38 92 VAL A C 1
ATOM 712 O O . VAL A 1 92 ? 13.286 0.281 -14.723 1.00 93.38 92 VAL A O 1
ATOM 715 N N . ILE A 1 93 ? 13.301 -1.582 -13.472 1.00 92.88 93 ILE A N 1
ATOM 716 C CA . ILE A 1 93 ? 14.006 -2.409 -14.464 1.00 92.88 93 ILE A CA 1
ATOM 717 C C . ILE A 1 93 ? 13.166 -2.607 -15.731 1.00 92.88 93 ILE A C 1
ATOM 719 O O . ILE A 1 93 ? 13.710 -2.548 -16.839 1.00 92.88 93 ILE A O 1
ATOM 723 N N . ILE A 1 94 ? 11.846 -2.780 -15.596 1.00 92.12 94 ILE A N 1
ATOM 724 C CA . ILE A 1 94 ? 10.939 -2.832 -16.751 1.00 92.12 94 ILE A CA 1
ATOM 725 C C . ILE A 1 94 ? 10.974 -1.507 -17.518 1.00 92.12 94 ILE A C 1
ATOM 727 O O . ILE A 1 94 ? 11.120 -1.531 -18.738 1.00 92.12 94 ILE A O 1
ATOM 731 N N . GLY A 1 95 ? 10.931 -0.368 -16.818 1.00 94.88 95 GLY A N 1
ATOM 732 C CA . GLY A 1 95 ? 11.053 0.969 -17.407 1.00 94.88 95 GLY A CA 1
ATOM 733 C C . GLY A 1 95 ? 12.345 1.169 -18.207 1.00 94.88 95 GLY A C 1
ATOM 734 O O . GLY A 1 95 ? 12.313 1.610 -19.353 1.00 94.88 95 GLY A O 1
ATOM 735 N N . ILE A 1 96 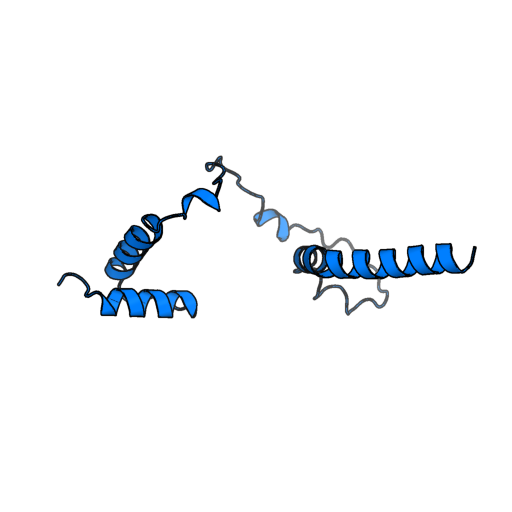? 13.492 0.789 -17.643 1.00 94.19 96 ILE A N 1
ATOM 736 C CA . ILE A 1 96 ? 14.783 0.890 -18.341 1.00 94.19 96 ILE A CA 1
ATOM 737 C C . ILE A 1 96 ? 14.820 -0.054 -19.552 1.00 94.19 96 ILE A C 1
ATOM 739 O O . ILE A 1 96 ? 15.272 0.343 -20.625 1.00 94.19 96 ILE A O 1
ATOM 743 N N . SER A 1 97 ? 14.289 -1.274 -19.419 1.00 94.00 97 SER A N 1
ATOM 744 C CA . SER A 1 97 ? 14.228 -2.239 -20.525 1.00 94.00 97 SER A CA 1
ATOM 745 C C . SER A 1 97 ? 13.401 -1.725 -21.702 1.00 94.00 97 SER A C 1
ATOM 747 O O . SER A 1 97 ? 13.836 -1.853 -22.847 1.00 94.00 97 SER A O 1
ATOM 749 N N . VAL A 1 98 ? 12.239 -1.104 -21.452 1.00 94.19 98 VAL A N 1
ATOM 750 C CA . VAL A 1 98 ? 11.429 -0.532 -22.542 1.00 94.19 98 VAL A CA 1
ATOM 751 C C . VAL A 1 98 ? 12.116 0.653 -23.216 1.00 94.19 98 VAL A C 1
ATOM 753 O O . VAL A 1 98 ? 12.033 0.796 -24.432 1.00 94.19 98 VAL A O 1
ATOM 756 N N . VAL A 1 99 ? 12.851 1.476 -22.469 1.00 94.38 99 VAL A N 1
ATOM 757 C CA . VAL A 1 99 ? 13.646 2.558 -23.067 1.00 94.38 99 VAL A CA 1
ATOM 758 C C . VAL A 1 99 ? 14.751 1.986 -23.954 1.00 94.38 99 VAL A C 1
ATOM 760 O O . VAL A 1 99 ? 14.915 2.431 -25.089 1.00 94.38 99 VAL A O 1
ATOM 763 N N . LEU A 1 100 ? 15.471 0.967 -23.478 1.00 94.19 100 LEU A N 1
ATOM 764 C CA . LEU A 1 100 ? 16.554 0.333 -24.230 1.00 94.19 100 LEU A CA 1
ATOM 765 C C . LEU A 1 100 ? 16.060 -0.333 -25.516 1.00 94.19 100 LEU A C 1
ATOM 767 O O . LEU A 1 100 ? 16.688 -0.148 -26.553 1.00 94.19 100 LEU A O 1
ATOM 771 N N . ILE A 1 101 ? 14.941 -1.066 -25.484 1.00 90.94 101 ILE A N 1
ATOM 772 C CA . ILE A 1 101 ? 14.414 -1.730 -26.687 1.00 90.94 101 ILE A CA 1
ATOM 773 C C . ILE A 1 101 ? 13.873 -0.728 -27.713 1.00 90.94 101 ILE A C 1
ATOM 775 O O . ILE A 1 101 ? 14.089 -0.911 -28.908 1.00 90.94 101 ILE A O 1
ATOM 779 N N . LEU A 1 102 ? 13.225 0.357 -27.273 1.00 91.38 102 LEU A N 1
ATOM 780 C CA . LEU A 1 102 ? 12.782 1.430 -28.169 1.00 91.38 102 LEU A CA 1
ATOM 781 C C . LEU A 1 102 ? 13.973 2.145 -28.805 1.00 91.38 102 LEU A C 1
ATOM 783 O O . LEU A 1 102 ? 13.962 2.408 -30.004 1.00 91.38 102 LEU A O 1
ATOM 787 N N . PHE A 1 103 ? 15.009 2.423 -28.015 1.00 91.00 103 PHE A N 1
ATOM 788 C CA . PHE A 1 103 ? 16.237 3.034 -28.504 1.00 91.00 103 PHE A CA 1
ATOM 789 C C . PHE A 1 103 ? 16.958 2.128 -29.509 1.00 91.00 103 PHE A C 1
ATOM 791 O O . PHE A 1 103 ? 17.362 2.599 -30.567 1.00 91.00 103 PHE A O 1
ATOM 798 N N . TYR A 1 104 ? 17.048 0.822 -29.234 1.00 91.94 104 TYR A N 1
ATOM 799 C CA . TYR A 1 104 ? 17.636 -0.146 -30.163 1.00 91.94 104 TYR A CA 1
ATOM 800 C C . TYR A 1 104 ? 16.843 -0.261 -31.469 1.00 91.94 104 TYR A C 1
ATOM 802 O O . TYR A 1 104 ? 17.446 -0.273 -32.534 1.00 91.94 104 TYR A O 1
ATOM 810 N N . ASN A 1 105 ? 15.509 -0.284 -31.401 1.00 86.19 105 ASN A N 1
ATOM 811 C CA . ASN A 1 105 ? 14.638 -0.280 -32.582 1.00 86.19 105 ASN A CA 1
ATOM 812 C C . ASN A 1 105 ? 14.705 1.048 -33.360 1.00 86.19 105 ASN A C 1
ATOM 814 O O . ASN A 1 105 ? 14.485 1.081 -34.559 1.00 86.19 105 ASN A O 1
ATOM 818 N N . SER A 1 106 ? 15.010 2.157 -32.687 1.00 84.31 106 SER A N 1
ATOM 819 C CA . SER A 1 106 ? 15.154 3.465 -33.332 1.00 84.31 106 SER A CA 1
ATOM 820 C C . SER A 1 106 ? 16.525 3.684 -33.981 1.00 84.31 106 SER A C 1
ATOM 822 O O . SER A 1 106 ? 16.645 4.587 -34.808 1.00 84.31 106 SER A O 1
ATOM 824 N N . LEU A 1 107 ? 17.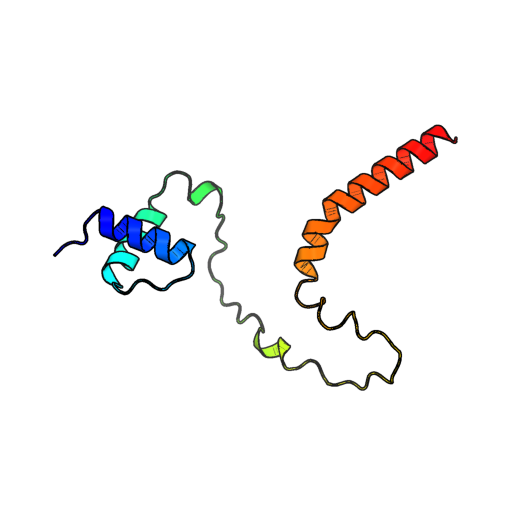560 2.953 -33.549 1.00 76.31 107 LEU A N 1
ATOM 825 C CA . LEU A 1 107 ? 18.918 3.031 -34.104 1.00 76.31 107 LEU A CA 1
ATOM 826 C C . LEU A 1 107 ? 19.174 2.033 -35.237 1.00 76.31 107 LEU A C 1
ATOM 828 O O . LEU A 1 107 ? 20.148 2.201 -35.972 1.00 76.31 107 LEU A O 1
ATOM 832 N N . GLN A 1 108 ? 18.356 0.986 -35.322 1.00 66.75 108 GLN A N 1
ATOM 833 C CA . GLN A 1 108 ? 18.363 0.021 -36.418 1.00 66.75 108 GLN A CA 1
ATOM 834 C C . GLN A 1 108 ? 17.630 0.590 -37.635 1.00 66.75 108 GLN A C 1
ATOM 836 O O . GLN A 1 108 ? 18.104 0.321 -38.762 1.00 66.75 108 GLN A O 1
#

pLDDT: mean 71.56, std 16.61, range [37.22, 94.88]

Foldseek 3Di:
DQDDPVLLVVCVVCVVVVHHDPDPNSVVVNVVVVVPDPPPCVPDPDPPDDDPPPPPVCVVVPPPPDDPDDDPVPPPVCVVCVVVCVVVCVVVVVVVVVVVVVVVVVVD

Organism: Brassica campestris (NCBI:txid3711)